Protein AF-A0A3C0QR95-F1 (afdb_monomer_lite)

Foldseek 3Di:
DDDPDDDDDDPDDDDDDDDDDDPVVVVVLVVVCVVVVHDSVVSVVVVVVVCVVPPDPDPPDDDPD

pLDDT: mean 78.57, std 16.36, range [41.22, 94.44]

Structure (mmCIF, N/CA/C/O backbone):
data_AF-A0A3C0QR95-F1
#
_entry.id   AF-A0A3C0QR95-F1
#
loop_
_atom_site.group_PDB
_atom_site.id
_atom_site.type_symbol
_atom_site.label_atom_id
_atom_site.label_alt_id
_atom_site.label_comp_id
_atom_site.label_asym_id
_atom_site.label_entity_id
_atom_site.label_seq_id
_atom_site.pdbx_PDB_ins_code
_atom_site.Cartn_x
_atom_site.Cartn_y
_atom_site.Cartn_z
_atom_site.occupancy
_atom_site.B_iso_or_equiv
_atom_site.auth_seq_id
_atom_site.auth_comp_id
_atom_site.auth_asym_id
_atom_site.auth_atom_id
_atom_site.pdbx_PDB_model_num
ATOM 1 N N . MET A 1 1 ? -11.630 -42.484 -9.021 1.00 50.28 1 MET A N 1
ATOM 2 C CA . MET A 1 1 ? -10.914 -41.470 -8.216 1.00 50.28 1 MET A CA 1
ATOM 3 C C . MET A 1 1 ? -11.113 -40.136 -8.921 1.00 50.28 1 MET A C 1
ATOM 5 O O . MET A 1 1 ? -10.848 -40.084 -10.110 1.00 50.28 1 MET A O 1
ATOM 9 N N . GLN A 1 2 ? -11.690 -39.117 -8.276 1.00 60.31 2 GLN A N 1
ATOM 10 C CA . GLN A 1 2 ? -11.886 -37.808 -8.918 1.00 60.31 2 GLN A CA 1
ATOM 11 C C . GLN A 1 2 ? -10.592 -36.992 -8.807 1.00 60.31 2 GLN A C 1
ATOM 13 O O . GLN A 1 2 ? -10.143 -36.695 -7.700 1.00 60.31 2 GLN A O 1
ATOM 18 N N . GLU A 1 3 ? -9.991 -36.650 -9.946 1.00 62.19 3 GLU A N 1
ATOM 19 C CA . GLU A 1 3 ? -8.849 -35.738 -10.028 1.00 62.19 3 GLU A CA 1
ATOM 20 C C . GLU A 1 3 ? -9.280 -34.332 -9.589 1.00 62.19 3 GLU A C 1
ATOM 22 O O . GLU A 1 3 ? -10.035 -33.640 -10.275 1.00 62.19 3 GLU A O 1
ATOM 27 N N . ARG A 1 4 ? -8.800 -33.884 -8.423 1.00 67.19 4 ARG A N 1
ATOM 28 C CA . ARG A 1 4 ? -8.939 -32.486 -8.004 1.00 67.19 4 ARG A CA 1
ATOM 29 C C . ARG A 1 4 ? -7.996 -31.635 -8.852 1.00 67.19 4 ARG A C 1
ATOM 31 O O . ARG A 1 4 ? -6.803 -31.555 -8.576 1.00 67.19 4 ARG A O 1
ATOM 38 N N . LYS A 1 5 ? -8.532 -31.001 -9.895 1.00 69.50 5 LYS A N 1
ATOM 39 C CA . LYS A 1 5 ? -7.806 -30.017 -10.708 1.00 69.50 5 LYS A CA 1
ATOM 40 C C . LYS A 1 5 ? -7.506 -28.773 -9.866 1.00 69.50 5 LYS A C 1
ATOM 42 O O . LYS A 1 5 ? -8.422 -28.089 -9.415 1.00 69.50 5 LYS A O 1
ATOM 47 N N . PHE A 1 6 ? -6.226 -28.463 -9.674 1.00 70.19 6 PHE A N 1
ATOM 48 C CA . PHE A 1 6 ? -5.783 -27.196 -9.096 1.00 70.19 6 PHE A CA 1
ATOM 49 C C . PHE A 1 6 ? -6.016 -26.080 -10.127 1.00 70.19 6 PHE A C 1
ATOM 51 O O . PHE A 1 6 ? -5.272 -25.949 -11.099 1.00 70.19 6 PHE A O 1
ATOM 58 N N . ILE A 1 7 ? -7.098 -25.314 -9.968 1.00 71.81 7 ILE A N 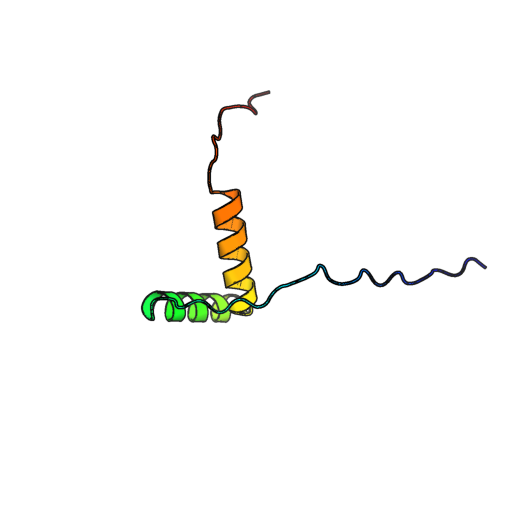1
ATOM 59 C CA . ILE A 1 7 ? -7.394 -24.164 -10.828 1.00 71.81 7 ILE A CA 1
ATOM 60 C C . ILE A 1 7 ? -6.546 -22.985 -10.338 1.00 71.81 7 ILE A C 1
ATOM 62 O O . ILE A 1 7 ? -6.891 -22.330 -9.354 1.00 71.81 7 ILE A O 1
ATOM 66 N N . ILE A 1 8 ? -5.438 -22.700 -11.024 1.00 71.75 8 ILE A N 1
ATOM 67 C CA . ILE A 1 8 ? -4.665 -21.475 -10.793 1.00 71.75 8 ILE A CA 1
ATOM 68 C C . ILE A 1 8 ? -5.514 -20.307 -11.299 1.00 71.75 8 ILE A C 1
ATOM 70 O O . ILE A 1 8 ? -5.671 -20.121 -12.509 1.00 71.75 8 ILE A O 1
ATOM 74 N N . ARG A 1 9 ? -6.094 -19.522 -10.384 1.00 62.28 9 ARG A N 1
ATOM 75 C CA . ARG A 1 9 ? -6.735 -18.256 -10.750 1.00 62.28 9 ARG A CA 1
ATOM 76 C C . ARG A 1 9 ? -5.642 -17.338 -11.292 1.00 62.28 9 ARG A C 1
ATOM 78 O O . ARG A 1 9 ? -4.726 -16.981 -10.560 1.00 62.28 9 ARG A O 1
ATOM 85 N N . LYS A 1 10 ? -5.707 -17.002 -12.584 1.00 59.06 10 LYS A N 1
ATOM 86 C CA . LYS A 1 10 ? -4.817 -15.999 -13.179 1.00 59.06 10 LYS A CA 1
ATOM 87 C C . LYS A 1 10 ? -4.992 -14.705 -12.390 1.00 59.06 10 LYS A C 1
ATOM 89 O O . LYS A 1 10 ? -6.122 -14.242 -12.240 1.00 59.06 10 LYS A O 1
ATOM 94 N N . ASN A 1 11 ? -3.890 -14.173 -11.866 1.00 59.34 11 ASN A N 1
ATOM 95 C CA . ASN A 1 11 ? -3.866 -12.879 -11.195 1.00 59.34 11 ASN A CA 1
ATOM 96 C C . ASN A 1 11 ? -4.623 -11.859 -12.054 1.00 59.34 11 ASN A C 1
ATOM 98 O O . ASN A 1 11 ? -4.459 -11.842 -13.277 1.00 59.34 11 ASN A O 1
ATOM 102 N N . ALA A 1 12 ? -5.478 -11.056 -11.416 1.00 66.50 12 ALA A N 1
ATOM 103 C CA . ALA A 1 12 ? -6.196 -9.988 -12.098 1.00 66.50 12 ALA A CA 1
ATOM 104 C C . ALA A 1 12 ? -5.199 -9.121 -12.890 1.00 66.50 12 ALA A C 1
ATOM 106 O O . ALA A 1 12 ? -4.076 -8.916 -12.417 1.00 66.50 12 ALA A O 1
ATOM 107 N N . PRO A 1 13 ? -5.566 -8.638 -14.089 1.00 78.19 13 PRO A N 1
ATOM 108 C CA . PRO A 1 13 ? -4.679 -7.787 -14.867 1.00 78.19 13 PRO A CA 1
ATOM 109 C C . PRO A 1 13 ? -4.350 -6.526 -14.059 1.00 78.19 13 PRO A C 1
ATOM 111 O O . PRO A 1 13 ? -5.235 -5.738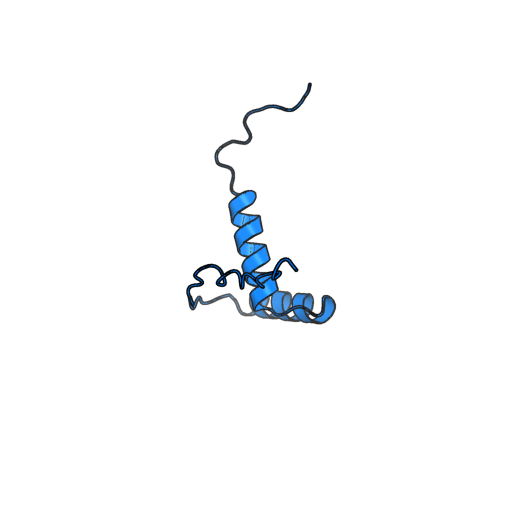 -13.736 1.00 78.19 13 PRO A O 1
ATOM 114 N N . THR A 1 14 ? -3.076 -6.347 -13.715 1.00 77.88 14 THR A N 1
ATOM 115 C CA . THR A 1 14 ? -2.561 -5.143 -13.057 1.00 77.88 14 THR A CA 1
ATOM 116 C C . THR A 1 14 ? -1.803 -4.286 -14.065 1.00 77.88 14 THR A C 1
ATOM 118 O O . THR A 1 14 ? -1.225 -4.790 -15.028 1.00 77.88 14 THR A O 1
ATOM 121 N N . VAL A 1 15 ? -1.809 -2.969 -13.856 1.00 86.88 15 VAL A N 1
ATOM 122 C CA . VAL A 1 15 ? -1.055 -2.013 -14.673 1.00 86.88 15 VAL A CA 1
ATOM 123 C C . VAL A 1 15 ? -0.093 -1.232 -13.789 1.00 86.88 15 VAL A C 1
ATOM 125 O O . VAL A 1 15 ? -0.478 -0.726 -12.737 1.00 86.88 15 VAL A O 1
ATOM 128 N N . SER A 1 16 ? 1.159 -1.110 -14.225 1.00 86.25 16 SER A N 1
ATOM 129 C CA . SER A 1 16 ? 2.144 -0.262 -13.556 1.00 86.25 16 SER A CA 1
ATOM 130 C C . SER A 1 16 ? 1.929 1.194 -13.962 1.00 86.25 16 SER A C 1
ATOM 132 O O . SER A 1 16 ? 1.954 1.532 -15.148 1.00 86.25 16 SER A O 1
ATO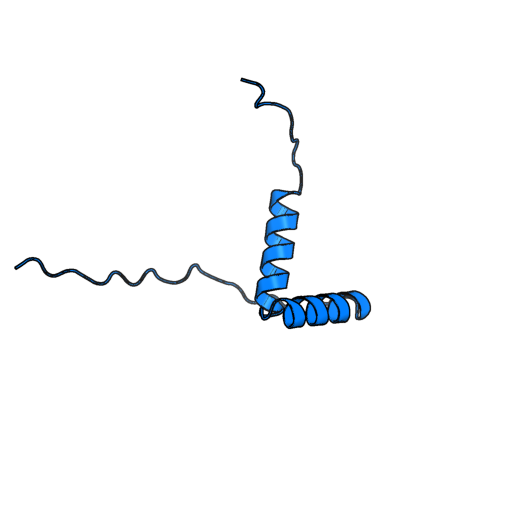M 134 N N . LYS A 1 17 ? 1.719 2.068 -12.978 1.00 85.06 17 LYS A N 1
ATOM 135 C CA . LYS A 1 17 ? 1.596 3.516 -13.171 1.00 85.06 17 LYS A CA 1
ATOM 136 C C . LYS A 1 17 ? 2.575 4.226 -12.246 1.00 85.06 17 LYS A C 1
ATOM 138 O O . LYS A 1 17 ? 2.598 3.956 -11.051 1.00 85.06 17 LYS A O 1
ATOM 143 N N . THR A 1 18 ? 3.354 5.146 -12.806 1.00 89.25 18 THR A N 1
ATOM 144 C CA . THR A 1 18 ? 4.283 5.987 -12.045 1.00 89.25 18 THR A CA 1
ATOM 145 C C . THR A 1 18 ? 3.643 7.347 -11.820 1.00 89.25 18 THR A C 1
ATOM 147 O O . THR A 1 18 ? 3.252 8.013 -12.776 1.00 89.25 18 THR A O 1
ATOM 150 N N . PHE A 1 19 ? 3.547 7.764 -10.565 1.00 86.75 19 PHE A N 1
ATOM 151 C CA . PHE A 1 19 ? 3.030 9.069 -10.169 1.00 86.75 19 PHE A CA 1
ATOM 152 C C . PHE A 1 19 ? 4.023 9.740 -9.217 1.00 86.75 19 PHE A C 1
ATOM 154 O O . PHE A 1 19 ? 4.849 9.082 -8.585 1.00 86.75 19 PHE A O 1
ATOM 161 N N . ARG A 1 20 ? 3.983 11.070 -9.162 1.00 91.38 20 ARG A N 1
ATOM 162 C CA . ARG A 1 20 ? 4.821 11.879 -8.271 1.00 91.38 20 ARG A CA 1
ATOM 163 C C . ARG A 1 20 ? 3.986 12.237 -7.048 1.00 91.38 20 ARG A C 1
ATOM 165 O O . ARG A 1 20 ? 2.876 12.735 -7.210 1.00 91.38 20 ARG A O 1
ATOM 172 N N . ILE A 1 21 ? 4.520 11.991 -5.857 1.00 88.75 21 ILE A N 1
ATOM 173 C CA . ILE A 1 21 ? 3.914 12.391 -4.582 1.00 88.75 21 ILE A CA 1
ATOM 174 C C . ILE A 1 21 ? 4.808 13.403 -3.863 1.00 88.75 21 ILE A C 1
ATOM 176 O O . ILE A 1 21 ? 6.022 13.394 -4.086 1.00 88.75 21 ILE A O 1
ATOM 180 N N . PRO A 1 22 ? 4.231 14.274 -3.017 1.00 94.06 22 PRO A N 1
ATOM 181 C CA . PRO A 1 22 ? 5.005 15.135 -2.133 1.00 94.06 22 PRO A CA 1
ATOM 182 C C . PRO A 1 22 ? 5.900 14.302 -1.209 1.00 94.06 22 PRO A C 1
ATOM 184 O O . PRO A 1 22 ? 5.500 13.222 -0.770 1.00 94.06 22 PRO A O 1
ATOM 187 N N . ILE A 1 23 ? 7.088 14.824 -0.892 1.00 92.56 23 ILE A N 1
ATOM 188 C CA . 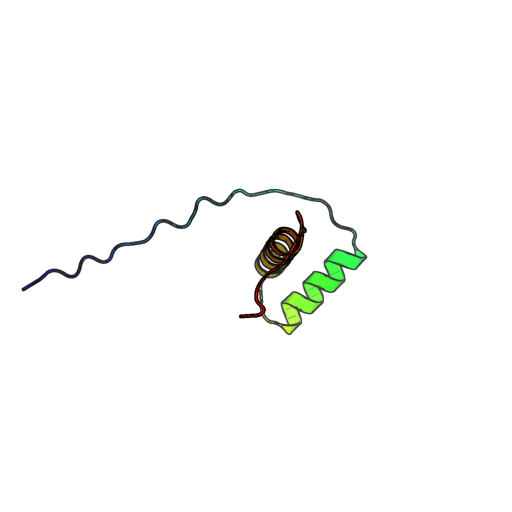ILE A 1 23 ? 8.084 14.130 -0.058 1.00 92.56 23 ILE A CA 1
ATOM 189 C C . ILE A 1 23 ? 7.502 13.824 1.327 1.00 92.56 23 ILE A C 1
ATOM 191 O O . ILE A 1 23 ? 7.561 12.682 1.769 1.00 92.56 23 ILE A O 1
ATOM 195 N N . GLU A 1 24 ? 6.833 14.799 1.946 1.00 93.88 24 GLU A N 1
ATOM 196 C CA . GLU A 1 24 ? 6.196 14.627 3.258 1.00 93.88 24 GLU A CA 1
ATOM 197 C C . GLU A 1 24 ? 5.181 13.474 3.261 1.00 93.88 24 GLU A C 1
ATOM 199 O O . GLU A 1 24 ? 5.135 12.665 4.184 1.00 93.88 24 GLU A O 1
ATOM 204 N N . THR A 1 25 ? 4.384 13.347 2.195 1.00 89.44 25 THR A N 1
ATOM 205 C CA . THR A 1 25 ? 3.410 12.256 2.061 1.00 89.44 25 THR A CA 1
ATOM 206 C C . THR A 1 25 ? 4.097 10.907 1.862 1.00 89.44 25 THR A C 1
ATOM 208 O O . THR A 1 25 ? 3.644 9.908 2.421 1.00 89.44 25 THR A O 1
ATOM 211 N N . ALA A 1 26 ? 5.184 10.865 1.086 1.00 90.75 26 ALA A N 1
ATOM 212 C CA . ALA A 1 26 ? 5.966 9.651 0.878 1.00 90.75 26 ALA A CA 1
ATOM 213 C C . ALA A 1 26 ? 6.551 9.136 2.200 1.00 90.75 26 ALA A C 1
ATOM 215 O O . ALA A 1 26 ? 6.353 7.970 2.530 1.00 90.75 26 ALA A O 1
ATOM 216 N N . GLU A 1 27 ? 7.168 10.012 2.997 1.00 93.88 27 GLU A N 1
ATOM 217 C CA . GLU A 1 27 ? 7.754 9.643 4.291 1.00 93.88 27 GLU A CA 1
ATOM 218 C C . GLU A 1 27 ? 6.707 9.096 5.270 1.00 93.88 27 GLU A C 1
ATOM 220 O O . GLU A 1 27 ? 6.941 8.088 5.943 1.00 93.88 27 GLU A O 1
ATOM 225 N N . ILE A 1 28 ? 5.522 9.715 5.324 1.00 92.62 28 ILE A N 1
ATOM 226 C CA . ILE A 1 28 ? 4.417 9.242 6.170 1.00 92.62 28 ILE A CA 1
ATOM 227 C C . ILE A 1 28 ? 3.954 7.849 5.723 1.00 92.62 28 ILE A C 1
ATOM 229 O O . ILE A 1 28 ? 3.769 6.964 6.561 1.00 92.62 28 ILE A O 1
ATOM 233 N N . LEU A 1 29 ? 3.795 7.628 4.414 1.00 91.12 29 LEU A N 1
ATOM 234 C CA . LEU A 1 29 ? 3.402 6.328 3.863 1.00 91.12 29 LEU A CA 1
ATOM 235 C C . LEU A 1 29 ? 4.461 5.253 4.122 1.00 91.12 29 LEU A C 1
ATOM 237 O O . LEU A 1 29 ? 4.110 4.133 4.486 1.00 91.12 29 LEU A O 1
ATOM 241 N N . GLU A 1 30 ? 5.746 5.575 3.974 1.00 91.38 30 GLU A N 1
ATOM 242 C CA . GLU A 1 30 ? 6.845 4.651 4.267 1.00 91.38 30 GLU A CA 1
ATOM 243 C C . GLU A 1 30 ? 6.886 4.267 5.744 1.00 91.38 30 GLU A C 1
ATOM 245 O O . GLU A 1 30 ? 7.030 3.086 6.080 1.00 91.38 30 GLU A O 1
ATOM 250 N N . LYS A 1 31 ? 6.698 5.244 6.637 1.00 94.12 31 LYS A N 1
ATOM 251 C CA . LYS A 1 31 ? 6.638 4.999 8.077 1.00 94.12 31 LYS A CA 1
ATOM 252 C C . LYS A 1 31 ? 5.458 4.093 8.434 1.00 94.12 31 LYS A C 1
ATOM 254 O O . LYS A 1 31 ? 5.664 3.061 9.073 1.00 94.12 31 LYS A O 1
ATOM 259 N N . LEU A 1 32 ? 4.258 4.408 7.942 1.00 92.94 32 LEU A N 1
ATOM 260 C CA . LEU A 1 32 ? 3.057 3.596 8.158 1.00 92.94 32 LEU A CA 1
ATOM 261 C C . LEU A 1 32 ? 3.208 2.182 7.592 1.00 92.94 32 LEU A C 1
ATOM 263 O O . LEU A 1 32 ? 2.824 1.210 8.244 1.00 92.94 32 LEU A O 1
ATOM 267 N N . ALA A 1 33 ? 3.795 2.045 6.404 1.00 92.88 33 ALA A N 1
ATOM 268 C CA . ALA A 1 33 ? 4.049 0.748 5.790 1.00 92.88 33 ALA A CA 1
ATOM 269 C C . ALA A 1 33 ? 5.009 -0.096 6.643 1.00 92.88 33 ALA A C 1
ATOM 271 O O . ALA A 1 33 ? 4.756 -1.280 6.878 1.00 92.88 33 ALA A O 1
ATOM 272 N N . LYS A 1 34 ? 6.068 0.526 7.175 1.00 92.94 34 LYS A N 1
ATOM 273 C CA . LYS A 1 34 ? 7.037 -0.122 8.066 1.00 92.94 34 LYS A CA 1
ATOM 274 C C . LYS A 1 34 ? 6.408 -0.553 9.390 1.00 92.94 34 LYS A C 1
ATOM 276 O O . LYS A 1 34 ? 6.639 -1.682 9.819 1.00 92.94 34 LYS A O 1
ATOM 281 N N . GLU A 1 35 ? 5.607 0.309 10.014 1.00 94.44 35 GLU A N 1
ATOM 282 C CA . GLU A 1 35 ? 4.901 0.007 11.267 1.00 94.44 35 GLU A CA 1
ATOM 283 C C . GLU A 1 35 ? 3.933 -1.173 11.099 1.00 94.44 35 GLU A C 1
ATOM 285 O O . GLU A 1 35 ? 3.901 -2.075 11.935 1.00 94.44 35 GLU A O 1
ATOM 290 N N . ASN A 1 36 ? 3.224 -1.228 9.970 1.00 90.94 36 ASN A N 1
ATOM 291 C CA . ASN A 1 36 ? 2.254 -2.282 9.670 1.00 90.94 36 ASN A CA 1
ATOM 292 C C . ASN A 1 36 ? 2.864 -3.512 8.967 1.00 90.94 36 ASN A C 1
ATOM 294 O O . ASN A 1 36 ? 2.143 -4.459 8.662 1.00 90.94 36 ASN A O 1
ATOM 298 N N . ARG A 1 37 ? 4.185 -3.528 8.716 1.00 91.81 37 ARG A N 1
ATOM 299 C CA . ARG A 1 37 ? 4.907 -4.594 7.986 1.00 91.81 37 ARG A CA 1
ATOM 300 C C . ARG A 1 37 ? 4.299 -4.921 6.614 1.00 91.81 37 ARG A C 1
ATOM 302 O O . ARG A 1 37 ? 4.293 -6.075 6.187 1.00 91.81 37 ARG A O 1
ATOM 309 N N . ILE A 1 38 ? 3.806 -3.904 5.916 1.00 91.94 38 ILE A N 1
ATOM 310 C CA . ILE A 1 38 ? 3.249 -4.015 4.563 1.00 91.94 38 ILE A CA 1
ATOM 311 C C . ILE A 1 38 ? 4.149 -3.304 3.553 1.00 91.94 38 ILE A C 1
ATOM 31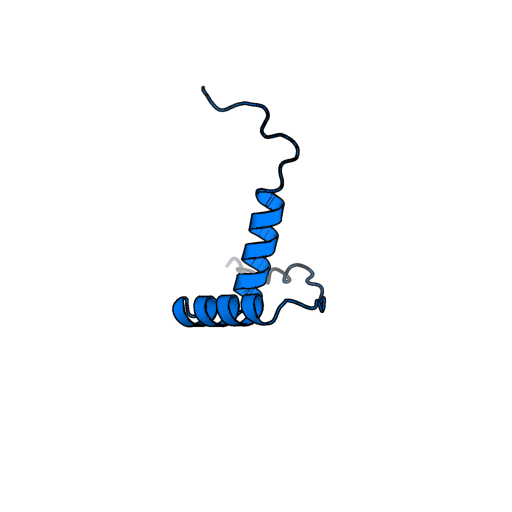3 O O . ILE A 1 38 ? 4.989 -2.481 3.908 1.00 91.94 38 ILE A O 1
ATOM 317 N N . SER A 1 39 ? 3.980 -3.616 2.268 1.00 90.69 39 SER A N 1
ATOM 318 C CA . SER A 1 39 ? 4.664 -2.857 1.220 1.00 90.69 39 SER A CA 1
ATOM 319 C C . SER A 1 39 ? 3.993 -1.499 1.023 1.00 90.69 39 SER A C 1
ATOM 321 O O . SER A 1 39 ? 2.766 -1.395 1.055 1.00 90.69 39 SER A O 1
ATOM 323 N N . VAL A 1 40 ? 4.797 -0.472 0.742 1.00 88.69 40 VAL A N 1
ATOM 324 C CA . VAL A 1 40 ? 4.296 0.868 0.389 1.00 88.69 40 VAL A CA 1
ATOM 325 C C . VAL A 1 40 ? 3.329 0.779 -0.790 1.00 88.69 40 VAL A C 1
ATOM 327 O O . VAL A 1 40 ? 2.293 1.428 -0.786 1.00 88.69 40 VAL A O 1
ATOM 330 N N . ASN A 1 41 ? 3.602 -0.099 -1.760 1.00 89.75 41 ASN A N 1
ATOM 331 C CA . ASN A 1 41 ? 2.692 -0.357 -2.873 1.00 89.75 41 ASN A CA 1
ATOM 332 C C . ASN A 1 41 ? 1.324 -0.885 -2.411 1.00 89.75 41 ASN A C 1
ATOM 334 O O . ASN A 1 41 ? 0.299 -0.392 -2.868 1.00 89.75 41 ASN A O 1
ATOM 338 N N . ALA A 1 42 ? 1.291 -1.870 -1.507 1.00 88.06 42 ALA A N 1
ATOM 339 C CA . ALA A 1 42 ? 0.031 -2.396 -0.982 1.00 88.06 42 ALA A CA 1
ATOM 340 C C . ALA A 1 42 ? -0.755 -1.318 -0.223 1.00 88.06 42 ALA A C 1
ATOM 342 O O . ALA A 1 42 ? -1.959 -1.192 -0.437 1.00 88.06 42 ALA A O 1
ATOM 343 N N . LEU A 1 43 ? -0.068 -0.508 0.589 1.00 91.31 43 LEU A N 1
ATOM 344 C CA . LEU A 1 43 ? -0.679 0.617 1.295 1.00 91.31 43 LEU A CA 1
ATOM 345 C C . LEU A 1 43 ? -1.251 1.650 0.316 1.00 91.31 43 LEU A C 1
ATOM 347 O O . LEU A 1 43 ? -2.403 2.041 0.439 1.00 91.31 43 LEU A O 1
ATOM 351 N N . VAL A 1 44 ? -0.481 2.042 -0.701 1.00 90.75 44 VAL A N 1
ATOM 352 C CA . VAL A 1 44 ? -0.917 2.979 -1.746 1.00 90.75 44 VAL A CA 1
ATOM 353 C C . VAL A 1 44 ? -2.154 2.458 -2.472 1.00 90.75 44 VAL A C 1
ATOM 355 O O . VAL A 1 44 ? -3.112 3.205 -2.649 1.00 90.75 44 VAL A O 1
ATOM 358 N N . VAL A 1 45 ? -2.160 1.185 -2.878 1.00 89.38 45 VAL A N 1
ATOM 359 C CA . VAL A 1 45 ? -3.321 0.578 -3.541 1.00 89.38 45 VAL A CA 1
ATOM 360 C C . VAL A 1 45 ? -4.540 0.619 -2.622 1.00 89.38 45 VAL A C 1
ATOM 362 O O . VAL A 1 45 ? -5.608 1.017 -3.073 1.00 89.38 45 VAL A O 1
ATOM 365 N N . GLN A 1 46 ? -4.387 0.288 -1.338 1.00 89.00 46 GLN A N 1
ATOM 366 C C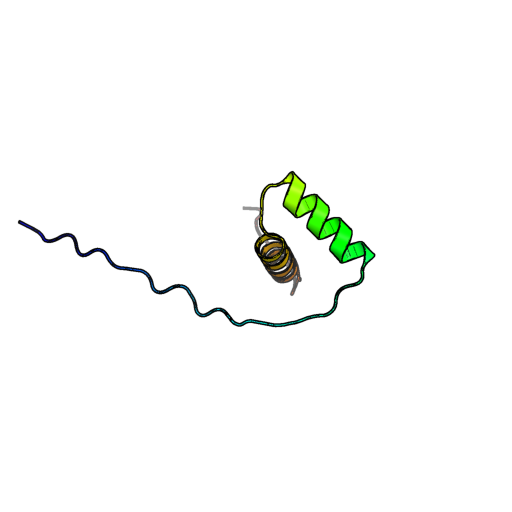A . GLN A 1 46 ? -5.474 0.382 -0.360 1.00 89.00 46 GLN A CA 1
ATOM 367 C C . GLN A 1 46 ? -5.976 1.814 -0.184 1.00 89.00 46 GLN A C 1
ATOM 369 O O . GLN A 1 46 ? -7.181 2.025 -0.184 1.00 89.00 46 GLN A O 1
ATOM 374 N N . CYS A 1 47 ? -5.085 2.802 -0.088 1.00 90.12 47 CYS A N 1
ATOM 375 C CA . CYS A 1 47 ? -5.474 4.206 0.004 1.00 90.12 47 CYS A CA 1
ATOM 376 C C . CYS A 1 47 ? -6.253 4.659 -1.235 1.00 90.12 47 CYS A C 1
ATOM 378 O O . CYS A 1 47 ? -7.240 5.374 -1.100 1.00 90.12 47 CYS A O 1
ATOM 380 N N . ILE A 1 48 ? -5.833 4.239 -2.433 1.00 89.25 48 ILE A N 1
ATOM 381 C CA . ILE A 1 48 ? -6.524 4.567 -3.685 1.00 89.25 48 ILE A CA 1
ATOM 382 C C . ILE A 1 48 ? -7.896 3.897 -3.729 1.00 89.25 48 ILE A C 1
ATOM 384 O O . ILE A 1 48 ? -8.879 4.572 -4.009 1.00 89.25 48 ILE A O 1
ATOM 388 N N . VAL A 1 49 ? -7.975 2.596 -3.436 1.00 88.69 49 VAL A N 1
ATOM 389 C CA . VAL A 1 49 ? -9.239 1.845 -3.415 1.00 88.69 49 VAL A CA 1
ATOM 390 C C . VAL A 1 49 ? -10.192 2.456 -2.396 1.00 88.69 49 VAL A C 1
ATOM 392 O O . VAL A 1 49 ? -11.299 2.830 -2.760 1.00 88.69 49 VAL A O 1
ATOM 395 N N . PHE A 1 50 ? -9.722 2.694 -1.172 1.00 89.25 50 PHE A N 1
ATOM 396 C CA . PHE A 1 50 ? -10.501 3.349 -0.130 1.00 89.25 50 PHE A CA 1
ATOM 397 C C . PHE A 1 50 ? -10.970 4.738 -0.569 1.00 89.25 50 PHE A C 1
ATOM 399 O O . PHE A 1 50 ? -12.140 5.067 -0.415 1.00 89.25 50 PHE A O 1
ATOM 406 N N . ALA A 1 51 ? -10.096 5.563 -1.148 1.00 89.38 51 ALA A N 1
ATOM 407 C CA . ALA A 1 51 ? -10.482 6.881 -1.637 1.00 89.38 51 ALA A CA 1
ATOM 408 C C . ALA A 1 51 ? -11.498 6.806 -2.785 1.00 89.38 51 ALA A C 1
ATOM 410 O O . ALA A 1 51 ? -12.319 7.705 -2.896 1.00 89.38 51 ALA A O 1
ATOM 411 N N . LEU A 1 52 ? -11.458 5.773 -3.630 1.00 87.31 52 LEU A N 1
ATOM 412 C CA . LEU A 1 52 ? -12.437 5.552 -4.698 1.00 87.31 52 LEU A CA 1
ATOM 413 C C . LEU A 1 52 ? -13.780 5.055 -4.152 1.00 87.31 52 LEU A C 1
ATOM 415 O O . LEU A 1 52 ? -14.810 5.570 -4.560 1.00 87.31 52 LEU A O 1
ATOM 419 N N . GLU A 1 53 ? -13.779 4.123 -3.199 1.00 87.81 53 GLU A N 1
ATOM 420 C CA . GLU A 1 53 ? -14.997 3.631 -2.537 1.00 87.81 53 GLU A CA 1
ATOM 421 C C . GLU A 1 53 ? -15.672 4.713 -1.684 1.00 87.81 53 GLU A C 1
ATOM 423 O O . GLU A 1 53 ? -16.892 4.744 -1.553 1.00 87.81 53 GLU A O 1
ATOM 428 N N . ASN A 1 54 ? -14.879 5.622 -1.111 1.00 86.44 54 ASN A N 1
ATOM 429 C CA . ASN A 1 54 ? -15.369 6.748 -0.317 1.00 86.44 54 ASN A CA 1
ATOM 430 C C . ASN A 1 54 ? -15.530 8.038 -1.138 1.00 86.44 54 ASN A C 1
ATOM 432 O O . ASN A 1 54 ? -15.953 9.058 -0.592 1.00 86.44 54 ASN A O 1
ATOM 436 N N . ARG A 1 55 ? -15.218 8.020 -2.442 1.00 71.75 55 ARG A N 1
ATOM 437 C CA . ARG A 1 55 ? -15.573 9.098 -3.370 1.00 71.75 55 ARG A CA 1
ATOM 438 C C . ARG A 1 55 ? -17.044 8.932 -3.717 1.00 71.75 55 ARG A C 1
ATOM 440 O O . ARG A 1 55 ? -17.414 8.239 -4.652 1.00 71.75 55 ARG A O 1
ATOM 447 N N . THR A 1 56 ? -17.869 9.577 -2.910 1.00 57.72 56 THR A N 1
ATOM 448 C CA . THR A 1 56 ? -19.293 9.795 -3.141 1.00 57.72 56 THR A CA 1
ATOM 449 C C . THR A 1 56 ? -19.546 10.366 -4.538 1.00 57.72 56 THR A C 1
ATOM 451 O O . THR A 1 56 ? -19.358 11.560 -4.762 1.00 57.72 56 THR A O 1
ATOM 454 N N . GLU A 1 57 ? -20.049 9.542 -5.447 1.00 57.84 57 GLU A N 1
ATOM 455 C CA . GLU A 1 57 ? -21.366 9.856 -5.993 1.00 57.84 57 GLU A CA 1
ATOM 456 C C . GLU A 1 57 ? -22.361 9.477 -4.885 1.00 57.84 57 GLU A C 1
ATOM 458 O O . GLU A 1 57 ? -22.359 8.345 -4.413 1.00 57.84 57 GLU A O 1
ATOM 463 N N . GLU A 1 58 ? -23.052 10.480 -4.343 1.00 55.84 58 GLU A N 1
ATOM 464 C CA . GLU A 1 58 ? -24.251 10.377 -3.499 1.00 55.84 58 GLU A CA 1
ATOM 465 C C . GLU A 1 58 ? -24.427 9.092 -2.662 1.00 55.84 58 GLU A C 1
ATOM 467 O O . GLU A 1 58 ? -25.078 8.131 -3.066 1.00 55.84 58 GLU A O 1
ATOM 472 N N . LYS A 1 59 ? -24.003 9.134 -1.391 1.00 49.06 59 LYS A N 1
ATOM 473 C CA . LYS A 1 59 ? -24.735 8.404 -0.344 1.00 49.06 59 LYS A CA 1
ATOM 474 C C . LYS A 1 59 ? -26.092 9.090 -0.121 1.00 49.06 59 LYS A C 1
ATOM 476 O O . LYS A 1 59 ? -26.302 9.722 0.912 1.00 49.06 59 LYS A O 1
ATOM 481 N N . GLU A 1 60 ? -27.012 8.982 -1.076 1.00 50.88 60 GLU A N 1
ATOM 482 C CA . GLU A 1 60 ? -28.439 9.142 -0.795 1.00 50.88 60 GLU A CA 1
ATOM 483 C C . GLU A 1 60 ? -29.035 7.785 -0.391 1.00 50.88 60 GLU A C 1
ATOM 485 O O . GLU A 1 60 ? -29.318 6.940 -1.228 1.00 50.88 60 GLU A O 1
ATOM 490 N N . LYS A 1 61 ? -29.257 7.653 0.926 1.00 51.91 61 LYS A N 1
ATOM 491 C CA . LYS A 1 61 ? -30.262 6.826 1.630 1.00 51.91 61 LYS A CA 1
ATOM 492 C C . LYS A 1 61 ? -30.222 5.284 1.552 1.00 51.91 61 LYS A C 1
ATOM 494 O O . LYS A 1 61 ? -30.066 4.679 0.504 1.00 51.91 61 LYS A O 1
ATOM 499 N N . GLN A 1 62 ? -30.614 4.723 2.709 1.00 45.66 62 GLN A N 1
ATOM 500 C CA . GLN A 1 62 ? -30.906 3.320 3.075 1.00 45.66 62 GLN A CA 1
ATOM 501 C C . GLN A 1 62 ? -29.633 2.524 3.421 1.00 45.66 62 GLN A C 1
ATOM 503 O O . GLN A 1 62 ? -28.711 2.462 2.628 1.00 45.66 62 GLN A O 1
ATOM 508 N N . GLU A 1 63 ? -29.440 2.003 4.636 1.00 44.19 63 GLU A N 1
ATOM 509 C CA . GLU A 1 63 ? -30.376 1.210 5.445 1.00 44.19 63 GLU A CA 1
ATOM 510 C C . GLU A 1 63 ? -30.630 1.778 6.864 1.00 44.19 63 GLU A C 1
ATOM 512 O O . GLU A 1 63 ? -29.824 1.629 7.780 1.00 44.19 63 GLU A O 1
ATOM 517 N N . GLU A 1 64 ? -31.806 2.386 7.050 1.00 42.75 64 GLU A N 1
ATOM 518 C CA . GLU A 1 64 ? -32.721 1.974 8.123 1.00 42.75 64 GLU A CA 1
ATOM 519 C C . GLU A 1 64 ? -33.708 0.998 7.465 1.00 42.75 64 GLU A C 1
ATOM 521 O O . GLU A 1 64 ? -34.454 1.421 6.577 1.00 42.75 64 GLU A O 1
ATOM 526 N N . SER A 1 65 ? -33.686 -0.284 7.844 1.00 41.22 65 SER A N 1
ATOM 527 C CA . SER A 1 65 ? -34.819 -1.237 7.853 1.00 41.22 65 SER A CA 1
ATOM 528 C C . SER A 1 65 ? -34.393 -2.548 8.507 1.00 41.22 65 SER A C 1
ATOM 530 O O . SER A 1 65 ? -33.315 -3.058 8.136 1.00 41.22 65 SER A O 1
#

Sequence (65 aa):
MQERKFIIRKNAPTVSKTFRIPIETAEILEKLAKENRISVNALVVQCIVFALENRTEEKEKQEES

Secondary structure (DSSP, 8-state):
---------PPPP---------HHHHHHHHHHHHHTT--HHHHHHHHHHHHHHTS-S--------

Radius of gyration: 18.88 Å; chains: 1; bounding box: 43×57×26 Å